Protein AF-A0A352CGT1-F1 (afdb_monomer_lite)

Structure (mmCIF, N/CA/C/O backbone):
data_AF-A0A352CGT1-F1
#
_entry.id   AF-A0A352CGT1-F1
#
loop_
_atom_site.group_PDB
_atom_site.id
_atom_site.type_symbol
_atom_site.label_atom_id
_atom_site.label_alt_id
_atom_site.label_comp_id
_atom_site.label_asym_id
_atom_site.label_entity_id
_atom_site.label_seq_id
_atom_site.pdbx_PDB_ins_code
_atom_site.Cartn_x
_atom_site.Cartn_y
_atom_site.Cartn_z
_atom_site.occupancy
_atom_site.B_iso_or_equiv
_atom_site.auth_seq_id
_atom_site.auth_comp_id
_atom_site.auth_asym_id
_atom_site.auth_atom_id
_atom_site.pdbx_PDB_model_num
AT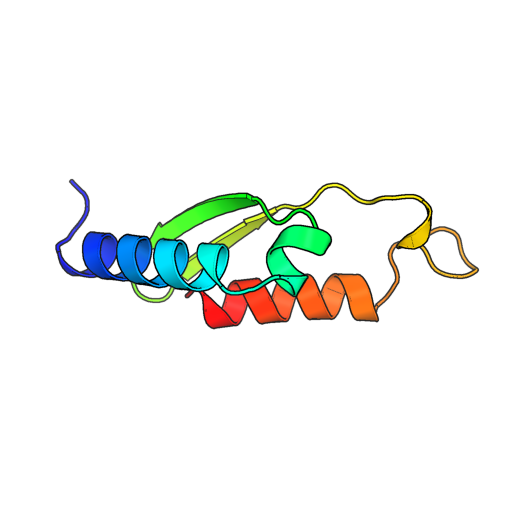OM 1 N N . MET A 1 1 ? -10.603 -9.998 21.081 1.00 63.75 1 MET A N 1
ATOM 2 C CA . MET A 1 1 ? -11.803 -9.285 20.594 1.00 63.75 1 MET A CA 1
ATOM 3 C C . MET A 1 1 ? -11.303 -7.970 20.026 1.00 63.75 1 MET A C 1
ATOM 5 O O . MET A 1 1 ? -10.528 -7.331 20.726 1.00 63.75 1 MET A O 1
ATOM 9 N N . GLN A 1 2 ? -11.633 -7.638 18.775 1.00 71.88 2 GLN A N 1
ATOM 10 C CA . GLN A 1 2 ? -11.284 -6.334 18.193 1.00 71.88 2 GLN A CA 1
ATOM 11 C C . GLN A 1 2 ? -11.970 -5.222 18.991 1.00 71.88 2 GLN A C 1
ATOM 13 O O . GLN A 1 2 ? -13.108 -5.395 19.436 1.00 71.88 2 GLN A O 1
ATOM 18 N N . SER A 1 3 ? -11.252 -4.127 19.232 1.00 94.81 3 SER A N 1
ATOM 19 C CA . SER A 1 3 ? -11.797 -2.965 19.930 1.00 94.81 3 SER A CA 1
ATOM 20 C C . SER A 1 3 ? -12.765 -2.187 19.026 1.00 94.81 3 SER A C 1
ATOM 22 O O . SER A 1 3 ? -12.793 -2.380 17.811 1.00 94.81 3 SER A O 1
ATOM 24 N N . ALA A 1 4 ? -13.553 -1.276 19.604 1.00 96.19 4 ALA A N 1
ATOM 25 C CA . ALA A 1 4 ? -14.391 -0.373 18.810 1.00 96.19 4 ALA A CA 1
ATOM 26 C C . ALA A 1 4 ? -13.553 0.522 17.873 1.00 96.19 4 ALA A C 1
ATOM 28 O O . ALA A 1 4 ? -13.990 0.819 16.764 1.00 96.19 4 ALA A O 1
ATOM 29 N N . ALA A 1 5 ? -12.344 0.908 18.299 1.00 96.56 5 ALA A N 1
AT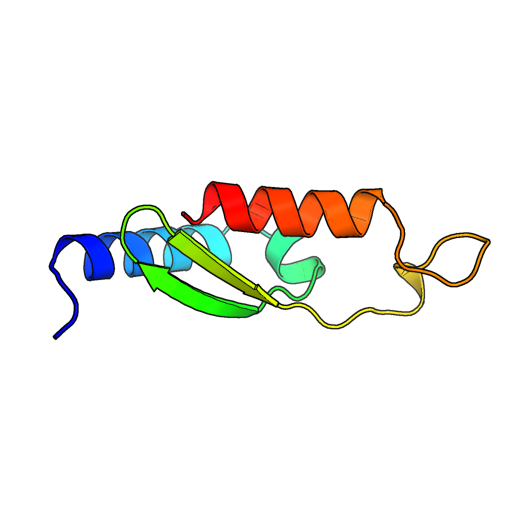OM 30 C CA . ALA A 1 5 ? -11.410 1.674 17.479 1.00 96.56 5 ALA A CA 1
ATOM 31 C C . ALA A 1 5 ? -10.877 0.843 16.302 1.00 96.56 5 ALA A C 1
ATOM 33 O O . ALA A 1 5 ? -10.840 1.333 15.177 1.00 96.56 5 ALA A O 1
ATOM 34 N N . ASP A 1 6 ? -10.567 -0.439 16.526 1.00 96.94 6 ASP A N 1
ATOM 35 C CA . ASP A 1 6 ? -10.151 -1.340 15.446 1.00 96.94 6 ASP A CA 1
ATOM 36 C C . ASP A 1 6 ? -11.271 -1.540 14.423 1.00 96.94 6 ASP A C 1
ATOM 38 O O . ASP A 1 6 ? -11.005 -1.550 13.224 1.00 96.94 6 ASP A O 1
ATOM 42 N N . GLN A 1 7 ? -12.526 -1.669 14.869 1.00 97.12 7 GLN A N 1
ATOM 43 C CA . GLN A 1 7 ? -13.663 -1.784 13.953 1.00 97.12 7 GLN A CA 1
ATOM 44 C C . GLN A 1 7 ? -13.800 -0.529 13.082 1.00 97.12 7 GLN A C 1
ATOM 46 O O . GLN A 1 7 ? -13.911 -0.647 11.865 1.00 97.12 7 GLN A O 1
ATOM 51 N N . LEU A 1 8 ? -13.714 0.662 13.685 1.00 97.31 8 LEU A N 1
ATOM 52 C CA . LEU A 1 8 ? -13.758 1.922 12.943 1.00 97.31 8 LEU A CA 1
ATOM 53 C C . LEU A 1 8 ? -12.615 2.022 11.924 1.00 97.31 8 LEU A C 1
ATOM 55 O O . LEU A 1 8 ? -12.851 2.414 10.784 1.00 97.31 8 LEU A O 1
ATOM 59 N N . ALA A 1 9 ? -11.393 1.643 12.309 1.00 97.56 9 ALA A N 1
ATOM 60 C CA . ALA A 1 9 ? -10.247 1.642 11.405 1.00 97.56 9 ALA A CA 1
ATOM 61 C C . ALA A 1 9 ? -10.477 0.707 10.202 1.00 97.56 9 ALA A C 1
ATOM 63 O O . ALA A 1 9 ? -10.228 1.093 9.060 1.00 97.56 9 ALA A O 1
ATOM 64 N N . ASN A 1 10 ? -11.030 -0.489 10.433 1.00 97.75 10 ASN A N 1
ATOM 65 C CA . ASN A 1 10 ? -11.381 -1.417 9.354 1.00 97.75 10 ASN A CA 1
ATOM 66 C C . ASN A 1 10 ? -12.453 -0.835 8.414 1.00 97.75 10 ASN A C 1
ATOM 68 O O . ASN A 1 10 ? -12.304 -0.937 7.197 1.00 97.75 10 ASN A O 1
ATOM 72 N N . ASP A 1 11 ? -13.490 -0.188 8.951 1.00 97.62 11 ASP A N 1
ATOM 73 C CA . ASP A 1 11 ? -14.565 0.410 8.150 1.00 97.62 11 ASP A CA 1
ATOM 74 C C . ASP A 1 11 ? -14.055 1.588 7.294 1.00 97.62 11 ASP A C 1
ATOM 76 O O . ASP A 1 11 ? -14.401 1.706 6.115 1.00 97.62 11 ASP A O 1
ATOM 80 N N . VAL A 1 12 ? -13.184 2.435 7.859 1.00 96.94 12 VAL A N 1
ATOM 81 C CA . VAL A 1 12 ? -12.540 3.550 7.143 1.00 96.94 12 VAL A CA 1
ATOM 82 C C . VAL A 1 12 ? -11.662 3.029 6.008 1.00 96.94 12 VAL A C 1
ATOM 84 O O . VAL A 1 12 ? -11.798 3.489 4.874 1.00 96.94 12 VAL A O 1
ATOM 87 N N . VAL A 1 13 ? -10.806 2.039 6.274 1.00 97.88 13 VAL A N 1
ATOM 88 C CA . VAL A 1 13 ? -9.933 1.459 5.243 1.00 97.88 13 VAL A CA 1
ATOM 89 C C . VAL A 1 13 ? -10.747 0.754 4.161 1.00 97.88 13 VAL A C 1
ATOM 91 O O . VAL A 1 13 ? -10.420 0.883 2.984 1.00 97.88 13 VAL A O 1
ATOM 94 N N . ALA A 1 14 ? -11.835 0.064 4.514 1.00 97.38 14 ALA A N 1
ATOM 95 C CA . ALA A 1 14 ? -12.734 -0.538 3.532 1.00 97.38 14 ALA A CA 1
ATOM 96 C C . ALA A 1 14 ? -13.355 0.519 2.604 1.00 97.38 14 ALA A C 1
ATOM 98 O O . ALA A 1 14 ? -13.411 0.317 1.389 1.00 97.38 14 ALA A O 1
ATOM 99 N N . HIS A 1 15 ? -13.766 1.665 3.155 1.00 97.12 15 HIS A N 1
ATOM 100 C CA . HIS A 1 15 ? -14.264 2.783 2.358 1.00 97.12 15 HIS A CA 1
ATOM 101 C C . HIS A 1 15 ? -13.173 3.378 1.455 1.00 97.12 15 HIS A C 1
ATOM 103 O O . HIS A 1 15 ? -13.397 3.535 0.255 1.00 97.12 15 HIS A O 1
ATOM 109 N N . MET A 1 16 ? -11.978 3.643 1.995 1.00 96.12 16 MET A N 1
ATOM 110 C CA . MET A 1 16 ? -10.845 4.156 1.217 1.00 96.12 16 MET A CA 1
ATOM 111 C C . MET A 1 16 ? -10.473 3.208 0.076 1.00 96.12 16 MET A C 1
ATOM 113 O O . MET A 1 16 ? -10.346 3.647 -1.061 1.00 96.12 16 MET A O 1
ATOM 117 N N . MET A 1 17 ? -10.372 1.904 0.347 1.00 96.75 17 MET A N 1
ATOM 118 C CA . MET A 1 17 ? -10.067 0.893 -0.666 1.00 96.75 17 MET A CA 1
ATOM 119 C C . MET A 1 17 ? -11.126 0.807 -1.768 1.00 96.75 17 MET A C 1
ATOM 121 O O . MET A 1 17 ? -10.772 0.468 -2.894 1.00 96.75 17 MET A O 1
ATOM 125 N N . ASN A 1 18 ? -12.400 1.108 -1.488 1.00 96.62 18 ASN A N 1
ATOM 126 C CA . ASN A 1 18 ? -13.458 1.129 -2.503 1.00 96.62 18 ASN A CA 1
ATOM 127 C C . ASN A 1 18 ? -13.318 2.308 -3.483 1.00 96.62 18 ASN A C 1
ATOM 129 O O . ASN A 1 18 ? -13.605 2.162 -4.671 1.00 96.62 18 ASN A O 1
ATOM 133 N N . GLU A 1 19 ? -12.854 3.460 -2.996 1.00 95.69 19 GLU A N 1
ATOM 134 C CA . GLU A 1 19 ? -12.753 4.697 -3.782 1.00 95.69 19 GLU A CA 1
ATOM 135 C C . GLU A 1 19 ? -11.351 4.924 -4.385 1.00 95.69 19 GLU A C 1
ATOM 137 O O . GLU A 1 19 ? -11.211 5.569 -5.429 1.00 95.69 19 GLU A O 1
ATOM 142 N N . ASP A 1 20 ? -10.298 4.371 -3.776 1.00 97.06 20 ASP A N 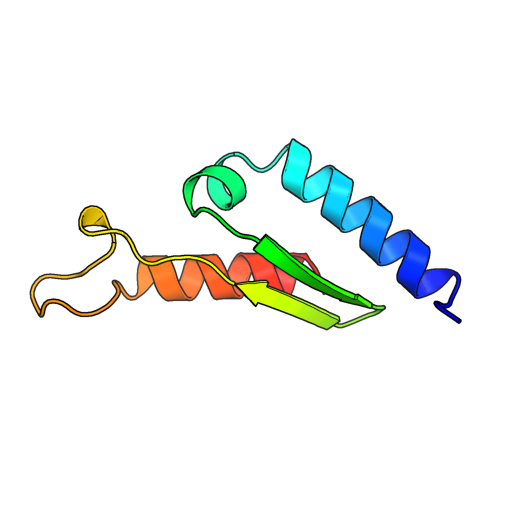1
ATOM 143 C CA . ASP A 1 20 ? -8.915 4.526 -4.227 1.00 97.06 20 ASP A CA 1
ATOM 144 C C . ASP A 1 20 ? -8.574 3.574 -5.384 1.00 97.06 20 ASP A C 1
ATOM 146 O O . ASP A 1 20 ? -8.056 2.462 -5.227 1.00 97.06 20 ASP A O 1
ATOM 150 N N . ARG A 1 21 ? -8.813 4.069 -6.599 1.00 97.88 21 ARG A N 1
ATOM 151 C CA . ARG A 1 21 ? -8.480 3.373 -7.850 1.00 97.88 21 ARG A CA 1
ATOM 152 C C . ARG A 1 21 ? -6.992 3.068 -8.000 1.00 97.88 21 ARG A C 1
ATOM 154 O O . ARG A 1 21 ? -6.643 2.129 -8.716 1.00 97.88 21 ARG A O 1
ATOM 161 N N . PHE A 1 22 ? -6.112 3.854 -7.387 1.00 97.56 22 PHE A N 1
ATOM 162 C CA . PHE A 1 22 ? -4.678 3.643 -7.514 1.00 97.56 22 PHE A CA 1
ATOM 163 C C . PHE A 1 22 ? -4.215 2.495 -6.617 1.00 97.56 22 PHE A C 1
ATOM 165 O O . PHE A 1 22 ? -3.538 1.593 -7.111 1.00 97.56 22 PHE A O 1
ATOM 172 N N . SER A 1 23 ? -4.670 2.443 -5.362 1.00 97.50 23 SER A N 1
ATOM 173 C CA . SER A 1 23 ? -4.449 1.287 -4.478 1.00 97.50 23 SER A CA 1
ATOM 174 C C . SER A 1 23 ? -5.026 -0.008 -5.070 1.00 97.50 23 SER A C 1
ATOM 176 O O . SER A 1 23 ? -4.378 -1.059 -5.029 1.00 97.50 23 SER A O 1
ATOM 178 N N . GLN A 1 24 ? -6.195 0.068 -5.718 1.00 97.69 24 GLN A N 1
ATOM 179 C CA . GLN A 1 24 ? -6.766 -1.056 -6.473 1.00 97.69 24 GLN A CA 1
ATOM 180 C C . GLN A 1 24 ? -5.874 -1.480 -7.651 1.00 97.69 24 GLN A C 1
ATOM 182 O O . GLN A 1 24 ? -5.592 -2.666 -7.815 1.00 97.69 24 GLN A O 1
ATOM 187 N N . TRP A 1 25 ? -5.391 -0.534 -8.465 1.00 97.69 25 TRP A N 1
ATOM 188 C CA . TRP A 1 25 ? -4.506 -0.828 -9.599 1.00 97.69 25 TRP A CA 1
ATOM 189 C C . TRP A 1 25 ? -3.139 -1.377 -9.167 1.00 97.69 25 TRP A C 1
ATOM 191 O O . TRP A 1 25 ? -2.576 -2.249 -9.840 1.00 97.69 25 TRP A O 1
ATOM 201 N N . LEU A 1 26 ? -2.605 -0.915 -8.035 1.00 97.75 26 LEU A N 1
ATOM 202 C CA . LEU A 1 26 ? -1.412 -1.494 -7.416 1.00 97.75 26 LEU A CA 1
ATOM 203 C C . LEU A 1 26 ? -1.637 -2.956 -7.003 1.00 97.75 26 LEU A C 1
ATOM 205 O O . LEU A 1 26 ? -0.678 -3.719 -6.927 1.00 97.75 26 LEU A O 1
ATOM 209 N N . GLY A 1 27 ? -2.893 -3.375 -6.818 1.00 97.88 27 GLY A N 1
ATOM 210 C CA . GLY A 1 27 ? -3.243 -4.718 -6.364 1.00 97.88 27 GLY A CA 1
ATOM 211 C C . GLY A 1 27 ? -2.979 -4.892 -4.872 1.00 97.88 27 GLY A C 1
ATOM 212 O O . GLY A 1 27 ? -2.482 -5.941 -4.459 1.00 97.88 27 GLY A O 1
ATOM 213 N N . ILE A 1 28 ? -3.249 -3.844 -4.087 1.00 98.44 28 ILE A N 1
ATOM 214 C CA . ILE A 1 28 ? -3.070 -3.860 -2.637 1.00 98.44 28 ILE A CA 1
ATOM 215 C C . ILE A 1 28 ? -4.124 -4.760 -1.985 1.00 98.44 28 ILE A C 1
ATOM 217 O O . ILE A 1 28 ? -5.325 -4.593 -2.183 1.00 98.44 28 ILE A O 1
ATOM 221 N N . SER A 1 29 ? -3.647 -5.674 -1.146 1.00 98.06 29 SER A N 1
ATOM 222 C CA . SER A 1 29 ? -4.429 -6.483 -0.219 1.00 98.06 29 SER A CA 1
ATOM 223 C C . SER A 1 29 ? -4.176 -6.014 1.207 1.00 98.06 29 SER A C 1
ATOM 225 O O . SER A 1 29 ? -3.028 -5.963 1.661 1.00 98.06 29 SER A O 1
ATOM 227 N N . VAL A 1 30 ? -5.251 -5.727 1.936 1.00 97.88 30 VAL A N 1
ATOM 228 C CA . VAL A 1 30 ? -5.198 -5.398 3.362 1.00 97.88 30 VAL A CA 1
ATOM 229 C C . VAL A 1 30 ? -5.107 -6.695 4.165 1.00 97.88 30 VAL A C 1
ATOM 231 O O . VAL A 1 30 ? -6.006 -7.530 4.098 1.00 97.88 30 VAL A O 1
ATOM 234 N N . LEU A 1 31 ? -4.002 -6.894 4.889 1.00 98.06 31 LEU A N 1
ATOM 235 C CA . LEU A 1 31 ? -3.775 -8.099 5.696 1.00 98.06 31 LEU A CA 1
ATOM 236 C C . LEU A 1 31 ? -4.217 -7.909 7.147 1.00 98.06 31 LEU A C 1
ATOM 238 O O . LEU A 1 31 ? -4.659 -8.863 7.782 1.00 98.06 31 LEU A O 1
ATOM 242 N N . GLU A 1 32 ? -4.044 -6.702 7.684 1.00 97.94 32 GLU A N 1
ATOM 243 C CA . GLU A 1 32 ? -4.400 -6.356 9.058 1.00 97.94 32 GLU A CA 1
ATOM 244 C C . GLU A 1 32 ? -4.535 -4.839 9.194 1.00 97.94 32 GLU A C 1
ATOM 246 O O . GLU A 1 32 ? -3.684 -4.101 8.699 1.00 97.94 32 GLU A O 1
ATOM 251 N N . VAL A 1 33 ? -5.576 -4.389 9.892 1.00 97.94 33 VAL A N 1
ATOM 252 C CA . VAL A 1 33 ? -5.768 -2.993 10.297 1.00 97.94 33 VAL A CA 1
ATOM 253 C C . VAL A 1 33 ? -6.250 -2.977 11.739 1.00 97.94 33 VAL A C 1
ATOM 255 O O . VAL A 1 33 ? -7.107 -3.775 12.136 1.00 97.94 33 VAL A O 1
ATOM 258 N N . ARG A 1 34 ? -5.668 -2.073 12.516 1.00 97.25 34 ARG A N 1
ATOM 259 C CA . ARG A 1 34 ? -5.998 -1.765 13.910 1.00 97.25 34 ARG A CA 1
ATOM 260 C C . ARG A 1 34 ? -5.667 -0.295 14.155 1.00 97.25 34 ARG A C 1
ATOM 262 O O . ARG A 1 34 ? -4.991 0.317 13.335 1.00 97.25 34 ARG A O 1
ATOM 269 N N . GLU A 1 35 ? -6.132 0.273 15.258 1.00 96.38 35 GLU A N 1
ATOM 270 C CA . GLU A 1 35 ? -5.879 1.689 15.558 1.00 96.38 35 GLU A CA 1
ATOM 271 C C . GLU A 1 35 ? -4.368 2.017 15.512 1.00 96.38 35 GLU A C 1
ATOM 273 O O . GLU A 1 35 ? -3.567 1.423 16.244 1.00 96.38 35 GLU A O 1
ATOM 278 N N . GLY A 1 36 ? -3.969 2.938 14.626 1.00 96.31 36 GLY A N 1
ATOM 279 C CA . GLY A 1 36 ? -2.584 3.378 14.461 1.00 96.31 36 GLY A CA 1
ATOM 280 C C . GLY A 1 36 ? -1.680 2.383 13.727 1.00 96.31 36 GLY A C 1
ATOM 281 O O . GLY A 1 36 ? -0.453 2.500 13.813 1.00 96.31 36 GLY A O 1
ATOM 282 N N . TYR A 1 37 ? -2.230 1.359 13.068 1.00 97.94 37 TYR A N 1
ATOM 283 C CA . TYR A 1 37 ? -1.432 0.373 12.344 1.00 97.94 37 TYR A CA 1
ATOM 284 C C . TYR A 1 37 ? -2.167 -0.271 11.176 1.00 97.94 37 TYR A C 1
ATOM 286 O O . TYR A 1 37 ? -3.273 -0.797 11.303 1.00 97.94 37 TYR A O 1
ATOM 294 N N . SER A 1 38 ? -1.437 -0.397 10.072 1.00 98.31 38 SER A N 1
ATOM 295 C CA . SER A 1 38 ? -1.833 -1.207 8.934 1.00 98.31 38 SER A CA 1
ATOM 296 C C . SER A 1 38 ? -0.708 -2.155 8.520 1.00 98.31 38 SER A C 1
ATOM 298 O O . SER A 1 38 ? 0.490 -1.885 8.670 1.00 98.31 38 SER A O 1
ATOM 300 N N . ARG A 1 39 ? -1.106 -3.295 7.964 1.00 98.56 39 ARG A N 1
ATOM 301 C CA . ARG A 1 39 ? -0.231 -4.199 7.229 1.00 98.56 39 ARG A CA 1
ATOM 302 C C . ARG A 1 39 ? -0.903 -4.566 5.928 1.00 98.56 39 ARG A C 1
ATOM 304 O O . ARG A 1 39 ? -1.984 -5.154 5.912 1.00 98.56 39 ARG A O 1
ATOM 311 N N . ILE A 1 40 ? -0.220 -4.259 4.839 1.00 98.56 40 ILE A N 1
ATOM 312 C CA . ILE A 1 40 ? -0.709 -4.498 3.489 1.00 98.56 40 ILE A CA 1
ATOM 313 C C . ILE A 1 40 ? 0.333 -5.235 2.656 1.00 98.56 40 ILE A C 1
ATOM 315 O O . ILE A 1 40 ? 1.513 -5.289 3.007 1.00 98.56 40 ILE A O 1
ATOM 319 N N . ALA A 1 41 ? -0.112 -5.822 1.555 1.00 98.50 41 ALA A N 1
ATOM 320 C CA . ALA A 1 41 ? 0.743 -6.512 0.603 1.00 98.50 41 ALA A CA 1
ATOM 321 C C . ALA A 1 41 ? 0.273 -6.251 -0.826 1.00 98.50 41 ALA A C 1
ATOM 323 O O . ALA A 1 41 ? -0.894 -5.961 -1.052 1.00 98.50 41 ALA A O 1
ATOM 324 N N . MET A 1 42 ? 1.169 -6.411 -1.795 1.00 98.12 42 MET A N 1
ATOM 325 C CA . MET A 1 42 ? 0.823 -6.440 -3.215 1.00 98.12 42 MET A CA 1
ATOM 326 C C . MET A 1 42 ? 1.707 -7.451 -3.943 1.00 98.12 42 MET A C 1
ATOM 328 O O . MET A 1 42 ? 2.806 -7.773 -3.485 1.00 98.12 42 MET A O 1
ATOM 332 N N . SER A 1 43 ? 1.239 -7.933 -5.091 1.00 97.88 43 SER A N 1
ATOM 333 C CA . SER A 1 43 ? 2.055 -8.754 -5.991 1.00 97.88 43 SER A CA 1
ATOM 334 C C . SER A 1 43 ? 2.756 -7.870 -7.016 1.00 97.88 43 SER A C 1
ATOM 336 O O . SER A 1 43 ? 2.111 -7.065 -7.684 1.00 97.88 43 SER A O 1
ATOM 338 N N . ILE A 1 44 ? 4.069 -8.038 -7.170 1.00 97.56 44 ILE A N 1
ATOM 339 C CA . ILE A 1 44 ? 4.844 -7.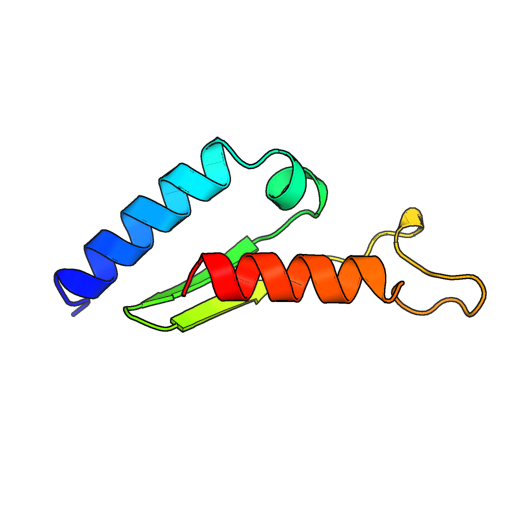278 -8.156 1.00 97.56 44 ILE A CA 1
ATOM 340 C C . ILE A 1 44 ? 4.532 -7.776 -9.565 1.00 97.56 44 ILE A C 1
ATOM 342 O O . ILE A 1 44 ? 4.593 -8.977 -9.832 1.00 97.56 44 ILE A O 1
ATOM 346 N N . ARG A 1 45 ? 4.233 -6.840 -10.472 1.00 97.81 45 ARG A N 1
ATOM 347 C CA . ARG A 1 45 ? 3.990 -7.113 -11.893 1.00 97.81 45 ARG A CA 1
ATOM 348 C C . ARG A 1 45 ? 5.175 -6.693 -12.770 1.00 97.81 45 ARG A C 1
ATOM 350 O O . ARG A 1 45 ? 5.966 -5.849 -12.341 1.00 97.81 45 ARG A O 1
ATOM 357 N N . PRO A 1 46 ? 5.320 -7.245 -13.989 1.00 97.81 46 PRO A N 1
ATOM 358 C CA . PRO A 1 46 ? 6.453 -6.938 -14.862 1.00 97.81 46 PRO A CA 1
ATOM 359 C C . PRO A 1 46 ? 6.640 -5.445 -15.153 1.00 97.81 46 PRO A C 1
ATOM 361 O O . PRO A 1 46 ? 7.767 -4.977 -15.213 1.00 97.81 46 PRO A O 1
ATOM 364 N N . GLU A 1 47 ? 5.566 -4.670 -15.281 1.00 97.81 47 GLU A N 1
ATOM 365 C CA . GLU A 1 47 ? 5.626 -3.227 -15.538 1.00 97.81 47 GLU A CA 1
ATOM 366 C C . GLU A 1 47 ? 6.008 -2.379 -14.309 1.00 97.81 47 GLU A C 1
ATOM 368 O O . GLU A 1 47 ? 6.196 -1.171 -14.428 1.00 97.81 47 GLU A O 1
ATOM 373 N N . MET A 1 48 ? 6.125 -2.991 -13.125 1.00 98.38 48 ME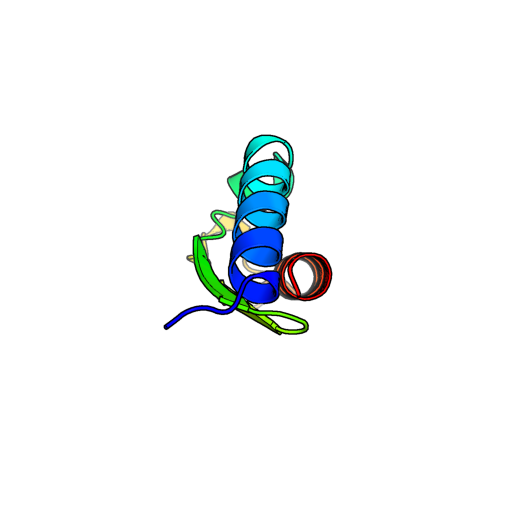T A N 1
ATOM 374 C CA . MET A 1 48 ? 6.471 -2.315 -11.866 1.00 98.38 48 MET A CA 1
ATOM 375 C C . MET A 1 48 ? 7.970 -2.340 -11.548 1.00 98.38 48 MET A C 1
ATOM 377 O O . MET A 1 48 ? 8.387 -1.784 -10.528 1.00 98.38 48 MET A O 1
ATOM 381 N N . VAL A 1 49 ? 8.787 -2.997 -12.373 1.00 98.19 49 VAL A N 1
ATOM 382 C CA . VAL A 1 49 ? 10.241 -3.060 -12.184 1.00 98.19 49 VAL A CA 1
ATOM 383 C C . VAL A 1 49 ? 10.945 -1.934 -12.943 1.00 98.19 49 VAL A C 1
ATOM 385 O O . VAL A 1 49 ? 10.476 -1.465 -13.976 1.00 98.19 49 VAL A O 1
ATOM 388 N N . ASN A 1 50 ? 12.080 -1.471 -12.424 1.00 97.88 50 ASN A N 1
ATOM 389 C CA . ASN A 1 50 ? 12.921 -0.471 -13.077 1.00 97.88 50 ASN A CA 1
ATOM 390 C C . ASN A 1 50 ? 13.920 -1.119 -14.060 1.00 97.88 50 ASN 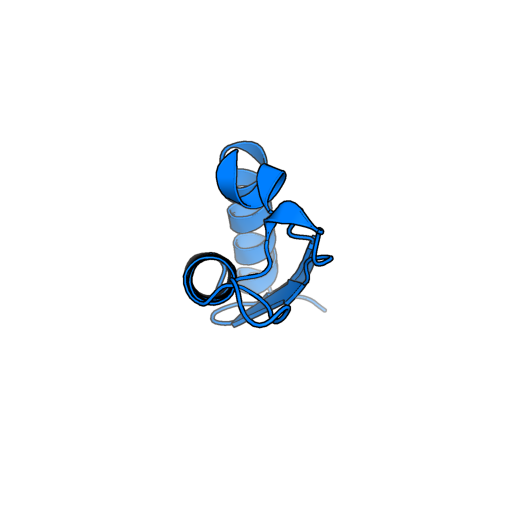A C 1
ATOM 392 O O . ASN A 1 50 ? 13.948 -2.336 -14.238 1.00 97.88 50 ASN A O 1
ATOM 396 N N . GLY A 1 51 ? 14.795 -0.306 -14.665 1.00 97.69 51 GLY A N 1
ATOM 397 C CA . GLY A 1 51 ? 15.809 -0.771 -15.624 1.00 97.69 51 GLY A CA 1
ATOM 398 C C . GLY A 1 51 ? 16.843 -1.769 -15.077 1.00 97.69 51 GLY A C 1
ATOM 399 O O . GLY A 1 51 ? 17.580 -2.355 -15.862 1.00 97.69 51 GLY A O 1
ATOM 400 N N . PHE A 1 52 ? 16.889 -1.992 -13.759 1.00 97.56 52 PHE A N 1
ATOM 401 C CA . PHE A 1 52 ? 17.728 -3.009 -13.116 1.00 97.56 52 PHE A CA 1
ATOM 402 C C . PHE A 1 52 ? 16.974 -4.313 -12.811 1.00 97.56 52 PHE A C 1
ATOM 404 O O . PHE A 1 52 ? 17.555 -5.228 -12.233 1.00 97.56 52 PHE A O 1
ATOM 411 N N . GLY A 1 53 ? 15.688 -4.412 -13.164 1.00 96.94 53 GLY A N 1
ATOM 412 C CA . GLY A 1 53 ? 14.873 -5.603 -12.910 1.00 96.94 53 GLY A CA 1
ATOM 413 C C . GLY A 1 53 ? 14.433 -5.772 -11.452 1.00 96.94 53 GLY A C 1
ATOM 414 O O . GLY A 1 53 ? 13.974 -6.846 -11.073 1.00 96.94 53 GLY A O 1
ATOM 415 N N . ILE A 1 54 ? 14.553 -4.726 -10.631 1.00 97.81 54 ILE A N 1
ATOM 416 C CA . ILE A 1 54 ? 14.022 -4.683 -9.261 1.00 97.81 54 ILE A CA 1
ATOM 417 C C . ILE A 1 54 ? 12.812 -3.757 -9.200 1.00 97.81 54 ILE A C 1
ATOM 419 O O . ILE A 1 54 ? 12.619 -2.927 -10.087 1.00 97.81 54 ILE A O 1
ATOM 423 N N . VAL A 1 55 ? 12.011 -3.860 -8.142 1.00 98.31 55 VAL A N 1
ATOM 424 C CA . VAL A 1 55 ? 10.839 -2.996 -7.956 1.00 98.31 55 VAL A CA 1
ATOM 425 C C . VAL A 1 55 ? 11.215 -1.514 -8.064 1.00 98.31 55 VAL A C 1
ATOM 427 O O . VAL A 1 55 ? 12.207 -1.054 -7.493 1.00 98.31 55 VAL A O 1
ATOM 430 N N . HIS A 1 56 ? 10.426 -0.761 -8.827 1.00 98.62 56 HIS A N 1
ATOM 431 C CA . HIS A 1 56 ? 10.634 0.666 -9.003 1.00 98.62 56 HIS A CA 1
ATOM 432 C C . HIS A 1 56 ? 10.396 1.402 -7.678 1.00 98.62 56 HIS A C 1
ATOM 434 O O . HIS A 1 56 ? 9.405 1.155 -6.993 1.00 98.62 56 HIS A O 1
ATOM 440 N N . GLY A 1 57 ? 11.261 2.361 -7.334 1.00 98.38 57 GLY A N 1
ATOM 441 C CA . GLY A 1 57 ? 11.162 3.088 -6.061 1.00 98.38 57 GLY A CA 1
ATOM 442 C C . GLY A 1 57 ? 9.816 3.793 -5.865 1.00 98.38 57 GLY A C 1
ATOM 443 O O . GLY A 1 57 ? 9.277 3.781 -4.767 1.00 98.38 57 GLY A O 1
ATOM 444 N N . GLY A 1 58 ? 9.229 4.321 -6.944 1.00 98.44 58 GLY A N 1
ATOM 445 C CA . GLY A 1 58 ? 7.877 4.893 -6.922 1.00 98.44 58 GLY A CA 1
ATOM 446 C C . GLY A 1 58 ? 6.785 3.880 -6.559 1.00 98.44 58 GLY A C 1
ATOM 447 O O . GLY A 1 58 ? 5.876 4.225 -5.823 1.00 98.44 58 GLY A O 1
ATOM 448 N N . VAL A 1 59 ? 6.909 2.620 -6.990 1.00 98.50 59 VAL A N 1
ATOM 449 C CA . VAL A 1 59 ? 5.958 1.554 -6.631 1.00 98.50 59 VAL A CA 1
ATOM 450 C C . VAL A 1 59 ? 6.099 1.186 -5.150 1.00 98.50 59 VAL A C 1
ATOM 452 O O . VAL A 1 59 ? 5.095 1.086 -4.450 1.00 98.50 59 VAL A O 1
ATOM 455 N N . SER A 1 60 ? 7.334 1.058 -4.644 1.00 98.19 60 SER A N 1
ATOM 456 C CA . SER A 1 60 ? 7.580 0.865 -3.204 1.00 98.19 60 SER A CA 1
ATOM 457 C C . SER A 1 60 ? 7.031 2.010 -2.363 1.00 98.19 60 SER A C 1
ATOM 459 O O . SER A 1 60 ? 6.412 1.770 -1.331 1.00 98.19 60 SER A O 1
ATOM 461 N N . PHE A 1 61 ? 7.277 3.250 -2.794 1.00 98.56 61 PHE A N 1
ATOM 462 C CA . PHE A 1 61 ? 6.822 4.438 -2.086 1.00 98.56 61 PHE A CA 1
ATOM 463 C C . PHE A 1 61 ? 5.300 4.500 -2.053 1.00 98.56 61 PHE A C 1
ATOM 465 O O . PHE A 1 61 ? 4.738 4.706 -0.990 1.00 98.56 61 PHE A O 1
ATOM 472 N N . SER A 1 62 ? 4.632 4.248 -3.178 1.00 98.44 62 SER A N 1
ATOM 473 C CA . SER A 1 62 ? 3.174 4.212 -3.226 1.00 98.44 62 SER A CA 1
ATOM 474 C C . SER A 1 62 ? 2.571 3.144 -2.313 1.00 98.44 62 SER A C 1
ATOM 476 O O . SER A 1 62 ? 1.596 3.426 -1.631 1.00 98.44 62 SER A O 1
ATOM 478 N N . LEU A 1 63 ? 3.162 1.944 -2.236 1.00 98.44 63 LEU A N 1
ATOM 479 C CA . LEU A 1 63 ? 2.716 0.942 -1.263 1.00 98.44 63 LEU A CA 1
ATOM 480 C C . LEU A 1 63 ? 2.900 1.447 0.178 1.00 98.44 63 LEU A C 1
ATOM 482 O O . LEU A 1 63 ? 2.018 1.267 1.010 1.00 98.44 63 LEU A O 1
ATOM 486 N N . ALA A 1 64 ? 4.032 2.082 0.484 1.00 98.50 64 ALA A N 1
ATOM 487 C CA . ALA A 1 64 ? 4.280 2.640 1.813 1.00 98.50 64 ALA A CA 1
ATOM 488 C C . ALA A 1 64 ? 3.320 3.794 2.160 1.00 98.50 64 ALA A C 1
ATOM 490 O O . ALA A 1 64 ? 2.858 3.872 3.295 1.00 98.50 64 ALA A O 1
ATOM 491 N N . ASP A 1 65 ? 2.995 4.647 1.189 1.00 98.31 65 ASP A N 1
ATOM 492 C CA . ASP A 1 65 ? 2.040 5.751 1.317 1.00 98.31 65 ASP A CA 1
ATOM 493 C C . ASP A 1 65 ? 0.629 5.232 1.625 1.00 98.31 65 ASP A C 1
ATOM 495 O O . ASP A 1 65 ? 0.033 5.639 2.620 1.00 98.31 65 ASP A O 1
ATOM 499 N N . SER A 1 66 ? 0.144 4.232 0.875 1.00 98.06 66 SER A N 1
ATOM 500 C CA . SER A 1 66 ? -1.134 3.569 1.172 1.00 98.06 66 SER A CA 1
ATOM 501 C C . SER A 1 66 ? -1.135 2.920 2.559 1.00 98.06 66 SER A C 1
ATOM 503 O O . SER A 1 66 ? -2.108 3.045 3.296 1.00 98.06 66 SER A O 1
ATOM 505 N N . ALA A 1 67 ? -0.043 2.255 2.958 1.00 98.06 67 ALA A N 1
ATOM 506 C CA . ALA A 1 67 ? 0.058 1.667 4.295 1.00 98.06 67 ALA A CA 1
ATOM 507 C C . ALA A 1 67 ? -0.047 2.742 5.388 1.00 98.06 67 ALA A C 1
ATOM 509 O O . ALA A 1 67 ? -0.782 2.573 6.359 1.00 98.06 67 ALA A O 1
ATOM 510 N N . PHE A 1 68 ? 0.654 3.863 5.222 1.00 97.62 68 PHE A N 1
ATOM 511 C CA . PHE A 1 68 ? 0.581 4.980 6.156 1.00 97.62 68 PHE A CA 1
ATOM 512 C C . PHE A 1 68 ? -0.825 5.587 6.218 1.00 97.62 68 PHE A C 1
ATOM 514 O O . PHE A 1 68 ? -1.324 5.838 7.308 1.00 97.62 68 PHE A O 1
ATOM 521 N N . ALA A 1 69 ? -1.487 5.761 5.074 1.00 96.75 69 ALA A N 1
ATOM 522 C CA . ALA A 1 69 ? -2.835 6.316 5.011 1.00 96.75 69 ALA A CA 1
ATOM 523 C C . ALA A 1 69 ? -3.902 5.425 5.680 1.00 96.75 69 ALA A C 1
ATOM 525 O O . ALA A 1 69 ? -4.946 5.928 6.084 1.00 96.75 69 ALA A O 1
ATOM 526 N N . PHE A 1 70 ? -3.657 4.114 5.787 1.00 96.69 70 PHE A N 1
ATOM 527 C CA . PHE A 1 70 ? -4.580 3.144 6.390 1.00 96.69 70 PHE A CA 1
ATOM 528 C C . PHE A 1 70 ? -4.368 2.904 7.893 1.00 96.69 70 PHE A C 1
ATOM 530 O O . PHE A 1 70 ? -5.140 2.148 8.484 1.00 96.69 70 PHE A O 1
ATOM 537 N N . ALA A 1 71 ? -3.299 3.445 8.483 1.00 91.00 71 ALA A N 1
ATOM 538 C CA . ALA A 1 71 ? -2.929 3.236 9.885 1.00 91.00 71 ALA A CA 1
ATOM 539 C C . ALA A 1 71 ? -3.593 4.270 10.804 1.00 91.00 71 ALA A C 1
ATOM 541 O O . ALA A 1 71 ? -4.091 3.849 11.874 1.00 91.00 71 ALA A O 1
#

Sequence (71 aa):
MQSAADQLANDVVAHMMNEDRFSQWLGISVLEVREGYSRIAMSIRPEMVNGFGIVHGGVSFSLADSAFAFA

Radius of gyration: 13.49 Å; chains: 1; bounding box: 32×16×36 Å

pLDDT: mean 96.7, std 5.08, range [63.75, 98.62]

Foldseek 3Di:
DADPQQVVLVVVLVVCVVPPPPCVVQQKDWPGAHHQFTDIDGDDDQVQADPVRHGDPVSVVVVVVSRNVSD

Secondary structure (DSSP, 8-state):
---HHHHHHHHHHHHHHHH-HHHHHHT-EEEEEETTEEEEE----GGGB-TTSSB-HHHHHHHHHHHHHT-